Protein AF-A0A7V4P2S7-F1 (afdb_monomer_lite)

Radius of gyration: 30.11 Å; chains: 1; bounding box: 72×40×99 Å

Secondary structure (DSSP, 8-state):
--PPPP-----HHHHHHHHHHHHHHHHHHHHHHHHHHHHHHHHTTSTTTTT--HHHHHHHHHHHHHHHHHHTT---HHHHHHHHHHHHHHHHHHHHHHHHTSPPP---S--PPTTSPPPP-EEE-TTS-EEEHHHHHHHS-------SS--

Foldseek 3Di:
DDDDDDDPPPDPVVVVVVVVVLVVLLVVLQCLLVVQVVVVVVCCVPPVRVVDSVSNLVSLVVSLVSLVVSVVPDPDVVSVVSSVVSNVSSVVSVVVVVVVPDDPDPPDDDPDDPPDDDDWDWDQDPVRRTDIPVVVVPPDDDDDDDDDDDD

Sequence (151 aa):
MEAPSPNTSASPAAGQATARRGLRTAFVGLAIVLAGPLAYSFLLDIPAIHRTALPVWIASALGALVAMRSLGSQHRPAARVIAGMTLLAAVGVSGMFMVATRLPDVRGTARLETGEPAPEFTLPDQDETPVSLAELRKDQRVVLVFYRGHW

pLDDT: mean 76.95, std 11.92, range [45.09, 96.56]

Structure (mmCIF, N/CA/C/O backbone):
data_AF-A0A7V4P2S7-F1
#
_entry.id   AF-A0A7V4P2S7-F1
#
loop_
_atom_site.group_PDB
_atom_site.id
_atom_site.type_symbol
_atom_site.label_atom_id
_atom_site.label_alt_id
_atom_site.label_comp_id
_atom_site.label_asym_id
_atom_site.label_entity_id
_atom_site.label_seq_id
_atom_site.pdbx_PDB_ins_code
_atom_site.Cartn_x
_atom_site.Cartn_y
_atom_site.Cartn_z
_atom_site.occupancy
_atom_site.B_iso_or_equiv
_atom_site.auth_seq_id
_atom_site.auth_comp_id
_atom_site.auth_asym_id
_atom_site.auth_atom_id
_atom_site.pdbx_PDB_model_num
ATOM 1 N N . MET A 1 1 ? 46.040 20.098 -65.433 1.00 45.09 1 MET A N 1
ATOM 2 C CA . MET A 1 1 ? 46.723 19.645 -64.202 1.00 45.09 1 MET A CA 1
ATOM 3 C C . MET A 1 1 ? 45.683 19.761 -63.101 1.00 45.09 1 MET A C 1
ATOM 5 O O . MET A 1 1 ? 45.506 20.834 -62.549 1.00 45.09 1 MET A O 1
ATOM 9 N N . GLU A 1 2 ? 44.870 18.721 -62.936 1.00 47.12 2 GLU A N 1
ATOM 10 C CA . GLU A 1 2 ? 43.641 18.751 -62.133 1.00 47.12 2 GLU A CA 1
ATOM 11 C C . GLU A 1 2 ? 43.825 17.783 -60.963 1.00 47.12 2 GLU A C 1
ATOM 13 O O . GLU A 1 2 ? 44.119 16.606 -61.171 1.00 47.12 2 GLU A O 1
ATOM 18 N N . ALA A 1 3 ? 43.791 18.309 -59.739 1.00 61.06 3 ALA A N 1
ATOM 19 C CA . ALA A 1 3 ? 44.011 17.534 -58.524 1.00 61.06 3 ALA A CA 1
ATOM 20 C C . ALA A 1 3 ? 42.707 16.825 -58.106 1.00 61.06 3 ALA A C 1
ATOM 22 O O . ALA A 1 3 ? 41.654 17.464 -58.102 1.00 61.06 3 ALA A O 1
ATOM 23 N N . PRO A 1 4 ? 42.743 15.535 -57.724 1.00 58.62 4 PRO A N 1
ATOM 24 C CA . PRO A 1 4 ? 41.546 14.814 -57.315 1.00 58.62 4 PRO A CA 1
ATOM 25 C C . PRO A 1 4 ? 41.114 15.227 -55.899 1.00 58.62 4 PRO A C 1
ATOM 27 O O . PRO A 1 4 ? 41.925 15.293 -54.974 1.00 58.62 4 PRO A O 1
ATOM 30 N N . SER A 1 5 ? 39.820 15.500 -55.728 1.00 63.28 5 SER A N 1
ATOM 31 C CA . SER A 1 5 ? 39.203 15.808 -54.434 1.00 63.28 5 SER A CA 1
ATOM 32 C C . SER A 1 5 ? 39.182 14.581 -53.504 1.00 63.28 5 SER A C 1
ATOM 34 O O . SER A 1 5 ? 38.902 13.472 -53.966 1.00 63.28 5 SER A O 1
ATOM 36 N N . PRO A 1 6 ? 39.425 14.739 -52.189 1.00 59.47 6 PRO A N 1
ATOM 37 C CA . PRO A 1 6 ? 39.327 13.636 -51.244 1.00 59.47 6 PRO A CA 1
ATOM 38 C C . PRO A 1 6 ? 37.857 13.339 -50.925 1.00 59.47 6 PRO A C 1
ATOM 40 O O . PRO A 1 6 ? 37.141 14.154 -50.344 1.00 59.47 6 PRO A O 1
ATOM 43 N N . ASN A 1 7 ? 37.410 12.139 -51.293 1.00 55.72 7 ASN A N 1
ATOM 44 C CA . ASN A 1 7 ? 36.111 11.606 -50.905 1.00 55.72 7 ASN A CA 1
ATOM 45 C C . ASN A 1 7 ? 36.094 11.330 -49.395 1.00 55.72 7 ASN A C 1
ATOM 47 O O . ASN A 1 7 ? 36.664 10.348 -48.919 1.00 55.72 7 ASN A O 1
ATOM 51 N N . THR A 1 8 ? 35.407 12.180 -48.635 1.00 58.25 8 THR A N 1
ATOM 52 C CA . THR A 1 8 ? 35.109 11.967 -47.215 1.00 58.25 8 THR A CA 1
ATOM 53 C C . THR A 1 8 ? 34.036 10.885 -47.074 1.00 58.25 8 THR A C 1
ATOM 55 O O . THR A 1 8 ? 32.851 11.169 -46.908 1.00 58.25 8 THR A O 1
ATOM 58 N N . SER A 1 9 ? 34.432 9.615 -47.140 1.00 53.62 9 SER A N 1
ATOM 59 C CA . SER A 1 9 ? 33.577 8.505 -46.720 1.00 53.62 9 SER A CA 1
ATOM 60 C C . SER A 1 9 ? 33.432 8.549 -45.197 1.00 53.62 9 SER A C 1
ATOM 62 O O . SER A 1 9 ? 34.281 8.036 -44.464 1.00 53.62 9 SER A O 1
ATOM 64 N N . ALA A 1 10 ? 32.376 9.196 -44.701 1.00 57.19 10 ALA A N 1
ATOM 65 C CA . ALA A 1 10 ? 32.000 9.125 -43.294 1.00 57.19 10 ALA A CA 1
ATOM 66 C C . ALA A 1 10 ? 31.857 7.646 -42.888 1.00 57.19 10 ALA A C 1
ATOM 68 O O . ALA A 1 10 ? 31.043 6.909 -43.442 1.00 57.19 10 ALA A O 1
ATOM 69 N N . SER A 1 11 ? 32.700 7.202 -41.953 1.00 55.19 11 SER A N 1
ATOM 70 C CA . SER A 1 11 ? 32.836 5.789 -41.602 1.00 55.19 11 SER A CA 1
ATOM 71 C C . SER A 1 11 ? 31.515 5.213 -41.054 1.00 55.19 11 SER A C 1
ATOM 73 O O . SER A 1 11 ? 31.007 5.703 -40.035 1.00 55.19 11 SER A O 1
ATOM 75 N N . PRO A 1 12 ? 30.957 4.144 -41.658 1.00 57.19 12 PRO A N 1
ATOM 76 C CA . PRO A 1 12 ? 29.688 3.538 -41.238 1.00 57.19 12 PRO A CA 1
ATOM 77 C C . PRO A 1 12 ? 29.726 2.970 -39.808 1.00 57.19 12 PRO A C 1
ATOM 79 O O . PRO A 1 12 ? 28.675 2.726 -39.211 1.00 57.19 12 PRO A O 1
ATOM 82 N N . ALA A 1 13 ? 30.915 2.803 -39.223 1.00 57.62 13 ALA A N 1
ATOM 83 C CA . ALA A 1 13 ? 31.102 2.326 -37.856 1.00 57.62 13 ALA A CA 1
ATOM 84 C C . ALA A 1 13 ? 30.592 3.318 -36.789 1.00 57.62 13 ALA A C 1
ATOM 86 O O . ALA A 1 13 ? 30.004 2.900 -35.788 1.00 57.62 13 ALA A O 1
ATOM 87 N N . ALA A 1 14 ? 30.739 4.632 -37.009 1.00 55.84 14 ALA A N 1
ATOM 88 C CA . ALA A 1 14 ? 30.336 5.652 -36.033 1.00 55.84 14 ALA A CA 1
ATOM 89 C C . ALA A 1 14 ? 28.804 5.765 -35.901 1.00 55.84 14 ALA A C 1
ATOM 91 O O . ALA A 1 14 ? 28.267 5.874 -34.795 1.00 55.84 14 ALA A O 1
ATOM 92 N N . GLY A 1 15 ? 28.076 5.656 -37.019 1.00 59.50 15 GLY A N 1
ATOM 93 C CA . GLY A 1 15 ? 26.608 5.653 -37.024 1.00 59.50 15 GLY A CA 1
ATOM 94 C C . GLY A 1 15 ? 26.006 4.401 -36.372 1.00 59.50 15 GLY A C 1
ATOM 95 O O . GLY A 1 15 ? 24.987 4.482 -35.681 1.00 59.50 15 GLY A O 1
ATOM 96 N N . GLN A 1 16 ? 26.659 3.245 -36.528 1.00 60.50 16 GLN A N 1
ATOM 97 C CA . GLN A 1 16 ? 26.219 1.977 -35.936 1.00 60.50 16 GLN A CA 1
ATOM 98 C C . GLN A 1 16 ? 26.467 1.906 -34.421 1.00 60.50 16 GLN A C 1
ATOM 100 O O . GLN A 1 16 ? 25.618 1.400 -33.680 1.00 60.50 16 GLN A O 1
ATOM 105 N N . ALA A 1 17 ? 27.584 2.460 -33.936 1.00 60.62 17 ALA A N 1
ATOM 106 C CA . ALA A 1 17 ? 27.900 2.514 -32.507 1.00 60.62 17 ALA A CA 1
ATOM 107 C C . ALA A 1 17 ? 26.892 3.373 -31.719 1.00 60.62 17 ALA A C 1
ATOM 109 O O . ALA A 1 17 ? 26.412 2.966 -30.657 1.00 60.62 17 ALA A O 1
ATOM 110 N N . THR A 1 18 ? 26.504 4.526 -32.268 1.00 61.22 18 THR A N 1
ATOM 111 C CA . THR A 1 18 ? 25.502 5.422 -31.665 1.00 61.22 18 THR A CA 1
ATOM 112 C C . THR A 1 18 ? 24.106 4.792 -31.665 1.00 61.22 18 THR A C 1
ATOM 114 O O . THR A 1 18 ? 23.380 4.887 -30.675 1.00 61.22 18 THR A O 1
ATOM 117 N N . ALA A 1 19 ? 23.752 4.059 -32.727 1.00 59.62 19 ALA A N 1
ATOM 118 C CA . ALA A 1 19 ? 22.482 3.339 -32.820 1.00 59.62 19 ALA A CA 1
ATOM 119 C C . ALA A 1 19 ? 22.354 2.207 -31.783 1.00 59.62 19 ALA A C 1
ATOM 121 O O . ALA A 1 19 ? 21.306 2.064 -31.151 1.00 59.62 19 ALA A O 1
ATOM 122 N N . ARG A 1 20 ? 23.426 1.434 -31.553 1.00 64.88 20 ARG A N 1
ATOM 123 C CA . ARG A 1 20 ? 23.451 0.389 -30.511 1.00 64.88 20 ARG A CA 1
ATOM 124 C C . ARG A 1 20 ? 23.321 0.966 -29.101 1.00 64.88 20 ARG A C 1
ATOM 126 O O . ARG A 1 20 ? 22.721 0.326 -28.243 1.00 64.88 20 ARG A O 1
ATOM 133 N N . ARG A 1 21 ? 23.854 2.167 -28.850 1.00 65.69 21 ARG A N 1
ATOM 134 C CA . ARG A 1 21 ? 23.750 2.829 -27.537 1.00 65.69 21 ARG A CA 1
ATOM 135 C C . ARG A 1 21 ? 22.311 3.212 -27.188 1.00 65.69 21 ARG A C 1
ATOM 137 O O . ARG A 1 21 ? 21.893 2.937 -26.072 1.00 65.69 21 ARG A O 1
ATOM 144 N N . GLY A 1 22 ? 21.550 3.747 -28.141 1.00 63.28 22 GLY A N 1
ATOM 145 C CA . GLY A 1 22 ? 20.145 4.124 -27.935 1.00 63.28 22 GLY A CA 1
ATOM 146 C C . GLY A 1 22 ? 19.205 2.977 -27.608 1.00 63.28 22 GLY A C 1
ATOM 147 O O . GLY A 1 22 ? 18.375 3.064 -26.707 1.00 63.28 22 GLY A O 1
ATOM 148 N N . LEU A 1 23 ? 19.371 1.866 -28.323 1.00 72.19 23 LEU A N 1
ATOM 149 C CA . LEU A 1 23 ? 18.567 0.678 -28.072 1.00 72.19 23 LEU A CA 1
ATOM 150 C C . LEU A 1 23 ? 18.833 0.133 -26.661 1.00 72.19 23 LEU A C 1
ATOM 152 O O . LEU A 1 23 ? 17.897 -0.159 -25.923 1.00 72.19 23 LEU A O 1
ATOM 156 N N . ARG A 1 24 ? 20.105 0.080 -26.245 1.00 76.44 24 ARG A N 1
ATOM 157 C CA . ARG A 1 24 ? 20.492 -0.367 -24.898 1.00 76.44 24 ARG A CA 1
ATOM 158 C C . ARG A 1 24 ? 19.923 0.535 -23.803 1.00 76.44 24 ARG A C 1
ATOM 160 O O . ARG A 1 24 ? 19.409 0.007 -22.825 1.00 76.44 24 ARG A O 1
ATOM 167 N N . THR A 1 25 ? 19.959 1.860 -23.959 1.00 75.62 25 THR A N 1
ATOM 168 C CA . THR A 1 25 ? 19.392 2.780 -22.954 1.00 75.62 25 THR A CA 1
ATOM 169 C C . THR A 1 25 ? 17.882 2.617 -22.808 1.00 75.62 25 THR A C 1
ATOM 171 O O . THR A 1 25 ? 17.375 2.635 -21.689 1.00 75.62 25 THR A O 1
ATOM 174 N N . ALA A 1 26 ? 17.169 2.392 -23.914 1.00 70.50 26 ALA A N 1
ATOM 175 C CA . ALA A 1 26 ? 15.726 2.181 -23.891 1.00 70.50 26 ALA A CA 1
ATOM 176 C C . ALA A 1 26 ? 15.344 0.851 -23.206 1.00 70.50 26 ALA A C 1
ATOM 178 O O . ALA A 1 26 ? 14.431 0.826 -22.381 1.00 70.50 26 ALA A O 1
ATOM 179 N N . PHE A 1 27 ? 16.097 -0.226 -23.464 1.00 77.94 27 PHE A N 1
ATOM 180 C CA . PHE A 1 27 ? 15.923 -1.509 -22.769 1.00 77.94 27 PHE A CA 1
ATOM 181 C C . PHE A 1 27 ? 16.248 -1.433 -21.276 1.00 77.94 27 PHE A C 1
ATOM 183 O O . PHE A 1 27 ? 15.535 -2.027 -20.473 1.00 77.94 27 PHE A O 1
ATOM 190 N N . VAL A 1 28 ? 17.285 -0.683 -20.889 1.00 82.44 28 VAL A N 1
ATOM 191 C CA . VAL A 1 28 ? 17.614 -0.460 -19.472 1.00 82.44 28 VAL A CA 1
ATOM 192 C C . VAL A 1 28 ? 16.469 0.263 -18.760 1.00 82.44 28 VAL A C 1
ATOM 194 O O . VAL A 1 28 ? 16.077 -0.156 -17.676 1.00 82.44 28 VAL A O 1
ATOM 197 N N . GLY A 1 29 ? 15.879 1.291 -19.381 1.00 73.88 29 GLY A N 1
ATOM 198 C CA . GLY A 1 29 ? 14.712 1.982 -18.823 1.00 73.88 29 GLY A CA 1
ATOM 199 C C . GLY A 1 29 ? 13.523 1.043 -18.600 1.00 73.88 29 GLY A C 1
ATOM 200 O O . GLY A 1 29 ? 12.940 1.044 -17.519 1.00 73.88 29 GLY A O 1
ATOM 201 N N . LEU A 1 30 ? 13.206 0.196 -19.585 1.00 75.81 30 LEU A N 1
ATOM 202 C CA . LEU A 1 30 ? 12.133 -0.796 -19.466 1.00 75.81 30 LEU A CA 1
ATOM 203 C C . LEU A 1 30 ? 12.412 -1.819 -18.355 1.00 75.81 30 LEU A C 1
ATOM 205 O O . LEU A 1 30 ? 11.530 -2.108 -17.549 1.00 75.81 30 LEU A O 1
ATOM 209 N N . ALA A 1 31 ? 13.641 -2.335 -18.283 1.00 83.38 31 ALA A N 1
ATOM 210 C CA . ALA A 1 31 ? 14.040 -3.286 -17.251 1.00 83.38 31 ALA A CA 1
ATOM 211 C C . ALA A 1 31 ? 13.898 -2.692 -15.841 1.00 83.38 31 ALA A C 1
ATOM 213 O O . ALA A 1 31 ? 13.417 -3.378 -14.947 1.00 83.38 31 ALA A O 1
ATOM 214 N N . ILE A 1 32 ? 14.245 -1.414 -15.646 1.00 81.88 32 ILE A N 1
ATOM 215 C CA . ILE A 1 32 ? 14.099 -0.721 -14.355 1.00 81.88 32 ILE A CA 1
ATOM 216 C C . ILE A 1 32 ? 12.622 -0.600 -13.949 1.00 81.88 32 ILE A C 1
ATOM 218 O O . ILE A 1 32 ? 12.289 -0.875 -12.796 1.00 81.88 32 ILE A O 1
ATOM 222 N N . VAL A 1 33 ? 11.732 -0.240 -14.884 1.00 77.69 33 VAL A N 1
ATOM 223 C CA . VAL A 1 33 ? 10.285 -0.135 -14.605 1.00 77.69 33 VAL A CA 1
ATOM 224 C C . VAL A 1 33 ? 9.710 -1.480 -14.159 1.00 77.69 33 VAL A C 1
ATOM 226 O O . VAL A 1 33 ? 8.944 -1.527 -13.201 1.00 77.69 33 VAL A O 1
ATOM 229 N N . LEU A 1 34 ? 10.096 -2.578 -14.816 1.00 80.81 34 LEU A N 1
ATOM 230 C CA . LEU A 1 34 ? 9.592 -3.917 -14.488 1.00 80.81 34 LEU A CA 1
ATOM 231 C C . LEU A 1 34 ? 10.254 -4.522 -13.243 1.00 80.81 34 LEU A C 1
ATOM 233 O O . LEU A 1 34 ? 9.610 -5.263 -12.502 1.00 80.81 34 LEU A O 1
ATOM 237 N N . ALA A 1 35 ? 11.519 -4.191 -12.985 1.00 83.31 35 ALA A N 1
ATOM 238 C CA . ALA A 1 35 ? 12.228 -4.642 -11.794 1.00 83.31 35 ALA A CA 1
ATOM 239 C C . ALA A 1 35 ? 11.658 -4.025 -10.510 1.00 83.31 35 ALA A C 1
ATOM 241 O O . ALA A 1 35 ? 11.751 -4.652 -9.463 1.00 83.31 35 ALA A O 1
ATOM 242 N N . GLY A 1 36 ? 11.045 -2.837 -10.572 1.00 78.31 36 GLY A N 1
ATOM 243 C CA . GLY A 1 36 ? 10.447 -2.167 -9.411 1.00 78.31 36 GLY A CA 1
ATOM 244 C C . GLY A 1 36 ? 9.397 -3.015 -8.679 1.00 78.31 36 GLY A C 1
ATOM 245 O O . GLY A 1 36 ? 9.593 -3.318 -7.502 1.00 78.31 36 GLY A O 1
ATOM 246 N N . PRO A 1 37 ? 8.307 -3.441 -9.346 1.00 77.31 37 PRO A N 1
ATOM 247 C CA . PRO A 1 37 ? 7.301 -4.325 -8.753 1.00 77.31 37 PRO A CA 1
ATOM 248 C C . PRO A 1 37 ? 7.868 -5.664 -8.272 1.00 77.31 37 PRO A C 1
ATOM 250 O O . PRO A 1 37 ? 7.502 -6.132 -7.197 1.00 77.31 37 PRO A O 1
ATOM 253 N N . LEU A 1 38 ? 8.788 -6.259 -9.038 1.00 82.62 38 LEU A N 1
ATOM 254 C CA . LEU A 1 38 ? 9.403 -7.540 -8.690 1.00 82.62 38 LEU A CA 1
ATOM 255 C C . LEU A 1 38 ? 10.328 -7.427 -7.471 1.00 82.62 38 LEU A C 1
ATOM 257 O O . LEU A 1 38 ? 10.342 -8.304 -6.621 1.00 82.62 38 LEU A O 1
ATOM 261 N N . ALA A 1 39 ? 11.097 -6.347 -7.353 1.00 81.38 39 ALA A N 1
ATOM 262 C CA . ALA A 1 39 ? 11.897 -6.083 -6.163 1.00 81.38 39 ALA A CA 1
ATOM 263 C C . ALA A 1 39 ? 10.992 -5.789 -4.960 1.00 81.38 39 ALA A C 1
ATOM 265 O O . ALA A 1 39 ? 11.269 -6.240 -3.852 1.00 81.38 39 ALA A O 1
ATOM 266 N N . TYR A 1 40 ? 9.883 -5.076 -5.179 1.00 77.06 40 TYR A N 1
ATOM 267 C CA . TYR A 1 40 ? 8.943 -4.727 -4.120 1.00 77.06 40 TYR A CA 1
ATOM 268 C C . TYR A 1 40 ? 8.339 -5.955 -3.432 1.00 77.06 40 TYR A C 1
ATOM 270 O O . TYR A 1 40 ? 8.193 -5.922 -2.214 1.00 77.06 40 TYR A O 1
ATOM 278 N N . SER A 1 41 ? 8.072 -7.056 -4.149 1.00 78.06 41 SER A N 1
ATOM 279 C CA . SER A 1 41 ? 7.538 -8.277 -3.524 1.00 78.06 41 SER A CA 1
ATOM 280 C C . SER A 1 41 ? 8.471 -8.882 -2.474 1.00 78.06 41 SER A C 1
ATOM 282 O O . SER A 1 41 ? 7.983 -9.411 -1.486 1.00 78.06 41 SER A O 1
ATOM 284 N N . PHE A 1 42 ? 9.792 -8.746 -2.630 1.00 80.50 42 PHE A N 1
ATOM 285 C CA . PHE A 1 42 ? 10.761 -9.187 -1.616 1.00 80.50 42 PHE A CA 1
ATOM 286 C C . PHE A 1 42 ? 10.912 -8.188 -0.458 1.00 80.50 42 PHE A C 1
ATOM 288 O O . PHE A 1 42 ? 11.378 -8.543 0.618 1.00 80.50 42 PHE A O 1
ATOM 295 N N . LEU A 1 43 ? 10.534 -6.922 -0.664 1.00 80.12 43 LEU A N 1
ATOM 296 C CA . LEU A 1 43 ? 10.589 -5.875 0.362 1.00 80.12 43 LEU A CA 1
ATOM 297 C C . LEU A 1 43 ? 9.321 -5.838 1.233 1.00 80.12 43 LEU A C 1
ATOM 299 O O . LEU A 1 43 ? 9.327 -5.170 2.269 1.00 80.12 43 LEU A O 1
ATOM 303 N N . LEU A 1 44 ? 8.253 -6.548 0.847 1.00 75.44 44 LEU A N 1
ATOM 304 C CA . LEU A 1 44 ? 7.018 -6.656 1.634 1.00 75.44 44 LEU A CA 1
ATOM 305 C C . LEU A 1 44 ? 7.240 -7.324 2.998 1.00 75.44 44 LEU A C 1
ATOM 307 O O . LEU A 1 44 ? 6.547 -6.980 3.953 1.00 75.44 44 LEU A O 1
ATOM 311 N N . ASP A 1 45 ? 8.248 -8.186 3.118 1.00 78.19 45 ASP A N 1
ATOM 312 C CA . ASP A 1 45 ? 8.599 -8.831 4.388 1.00 78.19 45 ASP A CA 1
ATOM 313 C C . ASP A 1 45 ? 9.278 -7.866 5.373 1.00 78.19 45 ASP A C 1
ATOM 315 O O . ASP A 1 45 ? 9.383 -8.151 6.565 1.00 78.19 45 ASP A O 1
ATOM 319 N N . ILE A 1 46 ? 9.726 -6.693 4.909 1.00 78.69 46 ILE A N 1
ATOM 320 C CA . ILE A 1 46 ? 10.418 -5.712 5.744 1.00 78.69 46 ILE A CA 1
ATOM 321 C C . ILE A 1 46 ? 9.383 -4.775 6.400 1.00 78.69 46 ILE A C 1
ATOM 323 O O . ILE A 1 46 ? 8.722 -3.988 5.706 1.00 78.69 46 ILE A O 1
ATOM 327 N N . PRO A 1 47 ? 9.262 -4.757 7.748 1.00 73.19 47 PRO A N 1
ATOM 328 C CA . PRO A 1 47 ? 8.233 -3.993 8.462 1.00 73.19 47 PRO A CA 1
ATOM 329 C C . PRO A 1 47 ? 8.236 -2.482 8.188 1.00 73.19 47 PRO A C 1
ATOM 331 O O . PRO A 1 47 ? 7.193 -1.828 8.234 1.00 73.19 47 PRO A O 1
ATOM 334 N N . ALA A 1 48 ? 9.412 -1.923 7.900 1.00 74.25 48 ALA A N 1
ATOM 335 C CA . ALA A 1 48 ? 9.584 -0.505 7.604 1.00 74.25 48 ALA A CA 1
ATOM 336 C C . ALA A 1 48 ? 9.158 -0.129 6.173 1.00 74.25 48 ALA A C 1
ATOM 338 O O . ALA A 1 48 ? 8.788 1.017 5.929 1.00 74.25 48 ALA A O 1
ATOM 339 N N . ILE A 1 49 ? 9.198 -1.076 5.229 1.00 72.25 49 ILE A N 1
ATOM 340 C CA . ILE A 1 49 ? 9.075 -0.782 3.796 1.00 72.25 49 ILE A CA 1
ATOM 341 C C . ILE A 1 49 ? 7.678 -1.100 3.268 1.00 72.25 49 ILE A C 1
ATOM 343 O O . ILE A 1 49 ? 7.138 -0.299 2.507 1.00 72.25 49 ILE A O 1
ATOM 347 N N . HIS A 1 50 ? 7.036 -2.179 3.731 1.00 70.00 50 HIS A N 1
ATOM 348 C CA . HIS A 1 50 ? 5.688 -2.566 3.276 1.00 70.00 50 HIS A CA 1
ATOM 349 C C . HIS A 1 50 ? 4.607 -1.511 3.560 1.00 70.00 50 HIS A C 1
ATOM 351 O O . HIS A 1 50 ? 3.521 -1.549 2.988 1.00 70.00 50 HIS A O 1
ATOM 357 N N . ARG A 1 51 ? 4.885 -0.555 4.456 1.00 67.88 51 ARG A N 1
ATOM 358 C CA . ARG A 1 51 ? 3.979 0.560 4.767 1.00 67.88 51 ARG A CA 1
ATOM 359 C C . ARG A 1 51 ? 3.925 1.605 3.657 1.00 67.88 51 ARG A C 1
ATOM 361 O O . ARG A 1 51 ? 3.017 2.430 3.652 1.00 67.88 51 ARG A O 1
ATOM 368 N N . THR A 1 52 ? 4.894 1.602 2.743 1.00 72.75 52 THR A N 1
ATOM 369 C CA . THR A 1 52 ? 5.036 2.644 1.728 1.00 72.75 52 THR A CA 1
ATOM 370 C C . THR A 1 52 ? 5.245 2.043 0.344 1.00 72.75 52 THR A C 1
ATOM 372 O O . THR A 1 52 ? 5.929 1.041 0.159 1.00 72.75 52 THR A O 1
ATOM 375 N N . ALA A 1 53 ? 4.677 2.694 -0.663 1.00 77.19 53 ALA A N 1
ATOM 376 C CA . ALA A 1 53 ? 4.858 2.328 -2.065 1.00 77.19 53 ALA A CA 1
ATOM 377 C C . ALA A 1 53 ? 6.140 2.930 -2.682 1.00 77.19 53 ALA A C 1
ATOM 379 O O . ALA A 1 53 ? 6.342 2.869 -3.895 1.00 77.19 53 ALA A O 1
ATOM 380 N N . LEU A 1 54 ? 6.997 3.557 -1.863 1.00 82.19 54 LEU A N 1
ATOM 381 C CA . LEU A 1 54 ? 8.141 4.361 -2.307 1.00 82.19 54 LEU A CA 1
ATOM 382 C C . LEU A 1 54 ? 9.083 3.633 -3.281 1.00 82.19 54 LEU A C 1
ATOM 384 O O . LEU A 1 54 ? 9.447 4.252 -4.282 1.00 82.19 54 LEU A O 1
ATOM 388 N N . PRO A 1 55 ? 9.448 2.349 -3.084 1.00 79.94 55 PRO A N 1
ATOM 389 C CA . PRO A 1 55 ? 10.348 1.663 -4.013 1.00 79.94 55 PRO A CA 1
ATOM 390 C C . PRO A 1 55 ? 9.780 1.556 -5.437 1.00 79.94 55 PRO A C 1
ATOM 392 O O . PRO A 1 55 ? 10.507 1.761 -6.409 1.00 79.94 55 PRO A O 1
ATOM 395 N N . VAL A 1 56 ? 8.470 1.304 -5.566 1.00 79.31 56 VAL A N 1
ATOM 396 C CA . VAL A 1 56 ? 7.779 1.204 -6.864 1.00 79.31 56 VAL A CA 1
ATOM 397 C C . VAL A 1 56 ? 7.740 2.565 -7.561 1.00 79.31 56 VAL A C 1
ATOM 399 O O . VAL A 1 56 ? 8.009 2.650 -8.763 1.00 79.31 56 VAL A O 1
ATOM 402 N N . TRP A 1 57 ? 7.477 3.641 -6.811 1.00 82.12 57 TRP A N 1
ATOM 403 C CA . TRP A 1 57 ? 7.485 5.008 -7.344 1.00 82.12 57 TRP A CA 1
ATOM 404 C C . TRP A 1 57 ? 8.877 5.442 -7.806 1.00 82.12 57 TRP A C 1
ATOM 406 O O . TRP A 1 57 ? 9.014 5.983 -8.902 1.00 82.12 57 TRP A O 1
ATOM 416 N N . ILE A 1 58 ? 9.914 5.159 -7.013 1.00 86.25 58 ILE A N 1
ATOM 417 C CA . ILE A 1 58 ? 11.304 5.504 -7.339 1.00 86.25 58 ILE A CA 1
ATOM 418 C C . ILE A 1 58 ? 11.762 4.760 -8.598 1.00 86.25 58 ILE A C 1
ATOM 420 O O . ILE A 1 58 ? 12.301 5.385 -9.511 1.00 86.25 58 ILE A O 1
ATOM 424 N N . ALA A 1 59 ? 11.509 3.452 -8.690 1.00 80.12 59 ALA A N 1
ATOM 425 C CA . ALA A 1 59 ? 11.864 2.662 -9.868 1.00 80.12 59 ALA A CA 1
ATOM 426 C C . ALA A 1 59 ? 11.135 3.155 -11.132 1.00 80.12 59 ALA A C 1
ATOM 428 O O . ALA A 1 59 ? 11.763 3.354 -12.174 1.00 80.12 59 ALA A O 1
ATOM 429 N N . SER A 1 60 ? 9.832 3.435 -11.028 1.00 76.06 60 SER A N 1
ATOM 430 C CA . SER A 1 60 ? 9.029 3.948 -12.148 1.00 76.06 60 SER A CA 1
ATOM 431 C C . SER A 1 60 ? 9.507 5.328 -12.612 1.00 76.06 60 SER A C 1
ATOM 433 O O . SER A 1 60 ? 9.656 5.557 -13.814 1.00 76.06 60 SER A O 1
ATOM 435 N N . ALA A 1 61 ? 9.820 6.230 -11.676 1.00 82.94 61 ALA A N 1
ATOM 436 C CA . ALA A 1 61 ? 10.344 7.560 -11.979 1.00 82.94 61 ALA A CA 1
ATOM 437 C C . ALA A 1 61 ? 11.733 7.499 -12.634 1.00 82.94 61 ALA A C 1
ATOM 439 O O . ALA A 1 61 ? 11.970 8.170 -13.639 1.00 82.94 61 ALA A O 1
ATOM 440 N N . LEU A 1 62 ? 12.640 6.661 -12.119 1.00 86.06 62 LEU A N 1
ATOM 441 C CA . LEU A 1 62 ? 13.976 6.467 -12.694 1.00 86.06 62 LEU A CA 1
ATOM 442 C C . LEU A 1 62 ? 13.903 5.892 -14.113 1.00 86.06 62 LEU A C 1
ATOM 444 O O . LEU A 1 62 ? 14.551 6.414 -15.022 1.00 86.06 62 LEU A O 1
ATOM 448 N N . GLY A 1 63 ? 13.081 4.862 -14.329 1.00 76.69 63 GLY A N 1
ATOM 449 C CA . GLY A 1 63 ? 12.869 4.276 -15.653 1.00 76.69 63 GLY A CA 1
ATOM 450 C C . GLY A 1 63 ? 12.283 5.277 -16.655 1.00 76.69 63 GLY A C 1
ATOM 451 O O . GLY A 1 63 ? 12.755 5.366 -17.793 1.00 76.69 63 GLY A O 1
ATOM 452 N N . ALA A 1 64 ? 11.324 6.100 -16.217 1.00 78.06 64 ALA A N 1
ATOM 453 C CA . ALA A 1 64 ? 10.748 7.171 -17.028 1.00 78.06 64 ALA A CA 1
ATOM 454 C C . ALA A 1 64 ? 11.773 8.265 -17.371 1.00 78.06 64 ALA A C 1
ATOM 456 O O . ALA A 1 64 ? 11.852 8.684 -18.525 1.00 78.06 64 ALA A O 1
ATOM 457 N N . LEU A 1 65 ? 12.606 8.697 -16.416 1.00 83.81 65 LEU A N 1
ATOM 458 C CA . LEU A 1 65 ? 13.671 9.684 -16.649 1.00 83.81 65 LEU A CA 1
ATOM 459 C C . LEU A 1 65 ? 14.692 9.192 -17.684 1.00 83.81 65 LEU A C 1
ATOM 461 O O . LEU A 1 65 ? 15.076 9.945 -18.584 1.00 83.81 65 LEU A O 1
ATOM 465 N N . VAL A 1 66 ? 15.090 7.917 -17.609 1.00 80.62 66 VAL A N 1
ATOM 466 C CA . VAL A 1 66 ? 15.986 7.287 -18.596 1.00 80.62 66 VAL A CA 1
ATOM 467 C C . VAL A 1 66 ? 15.338 7.255 -19.986 1.00 80.62 66 VAL A C 1
ATOM 469 O O . VAL A 1 66 ? 15.993 7.593 -20.977 1.00 80.62 66 VAL A O 1
ATOM 472 N N . ALA A 1 67 ? 14.048 6.921 -20.077 1.00 74.12 67 ALA A N 1
ATOM 473 C CA . ALA A 1 67 ? 13.307 6.911 -21.341 1.00 74.12 67 ALA A CA 1
ATOM 474 C C . ALA A 1 67 ? 13.130 8.319 -21.941 1.00 74.12 67 ALA A C 1
ATOM 476 O O . ALA A 1 67 ? 13.359 8.511 -23.137 1.00 74.12 67 ALA A O 1
ATOM 477 N N . MET A 1 68 ? 12.804 9.325 -21.121 1.00 76.19 68 MET A N 1
ATOM 478 C CA . MET A 1 68 ? 12.673 10.726 -21.550 1.00 76.19 68 MET A CA 1
ATOM 479 C C . MET A 1 68 ? 13.986 11.281 -22.097 1.00 76.19 68 MET A C 1
ATOM 481 O O . MET A 1 68 ? 14.003 11.925 -23.147 1.00 76.19 68 MET A O 1
ATOM 485 N N . ARG A 1 69 ? 15.115 10.967 -21.452 1.00 78.06 69 ARG A N 1
ATOM 486 C CA . ARG A 1 69 ? 16.434 11.365 -21.960 1.00 78.06 69 ARG A CA 1
ATOM 487 C C . ARG A 1 69 ? 16.743 10.725 -23.320 1.00 78.06 69 ARG A C 1
ATOM 489 O O . ARG A 1 69 ? 17.389 11.351 -24.156 1.00 78.06 69 ARG A O 1
ATOM 496 N N . SER A 1 70 ? 16.237 9.516 -23.577 1.00 66.31 70 SER A N 1
ATOM 497 C CA . SER A 1 70 ? 16.394 8.829 -24.866 1.00 66.31 70 SER A CA 1
ATOM 498 C C . SER A 1 70 ? 15.582 9.470 -26.002 1.00 66.31 70 SER A C 1
ATOM 500 O O . SER A 1 70 ? 16.008 9.407 -27.156 1.00 66.31 70 SER A O 1
ATOM 502 N N . LEU A 1 71 ? 14.443 10.107 -25.700 1.00 67.19 71 LEU A N 1
ATOM 503 C CA . LEU A 1 71 ? 13.601 10.801 -26.687 1.00 67.19 71 LEU A CA 1
ATOM 504 C C . LEU A 1 71 ? 14.278 12.062 -27.252 1.00 67.19 71 LEU A C 1
ATOM 506 O O . LEU A 1 71 ? 14.136 12.345 -28.441 1.00 67.19 71 LEU A O 1
ATOM 510 N N . GLY A 1 72 ? 15.057 12.775 -26.432 1.00 63.91 72 GLY A N 1
ATOM 511 C CA . GLY A 1 72 ? 15.757 14.003 -26.831 1.00 63.91 72 GLY A CA 1
ATOM 512 C C . GLY A 1 72 ? 17.046 13.793 -27.637 1.00 63.91 72 GLY A C 1
ATOM 513 O O . GLY A 1 72 ? 17.559 14.744 -28.216 1.00 63.91 72 GLY A O 1
ATOM 514 N N . SER A 1 73 ? 17.589 12.571 -27.694 1.00 58.06 73 SER A N 1
ATOM 515 C CA . SER A 1 73 ? 18.915 12.304 -28.285 1.00 58.06 73 SER A CA 1
ATOM 516 C C . SER A 1 73 ? 18.905 11.453 -29.564 1.00 58.06 73 SER A C 1
ATOM 518 O O . SER A 1 73 ? 19.980 11.116 -30.060 1.00 58.06 73 SER A O 1
ATOM 520 N N . GLN A 1 74 ? 17.743 11.078 -30.127 1.00 56.84 74 GLN A N 1
ATOM 521 C CA . GLN A 1 74 ? 17.684 10.154 -31.275 1.00 56.84 74 GLN A CA 1
ATOM 522 C C . GLN A 1 74 ? 16.619 10.468 -32.344 1.00 56.84 74 GLN A C 1
ATOM 524 O O . GLN A 1 74 ? 15.430 10.632 -32.068 1.00 56.84 74 GLN A O 1
ATOM 529 N N . HIS A 1 75 ? 17.054 10.439 -33.612 1.00 58.94 75 HIS A N 1
ATOM 530 C CA . HIS A 1 75 ? 16.213 10.564 -34.816 1.00 58.94 75 HIS A CA 1
ATOM 531 C C . HIS A 1 75 ? 15.586 9.236 -35.286 1.00 58.94 75 HIS A C 1
ATOM 533 O O . HIS A 1 75 ? 14.898 9.213 -36.303 1.00 58.94 75 HIS A O 1
ATOM 539 N N . ARG A 1 76 ? 15.820 8.110 -34.593 1.00 68.25 76 ARG A N 1
ATOM 540 C CA . ARG A 1 76 ? 15.308 6.800 -35.030 1.00 68.25 76 ARG A CA 1
ATOM 541 C C . ARG A 1 76 ? 13.920 6.504 -34.453 1.00 68.25 76 ARG A C 1
ATOM 543 O O . ARG A 1 76 ? 13.772 6.540 -33.230 1.00 68.25 76 ARG A O 1
ATOM 550 N N . PRO A 1 77 ? 12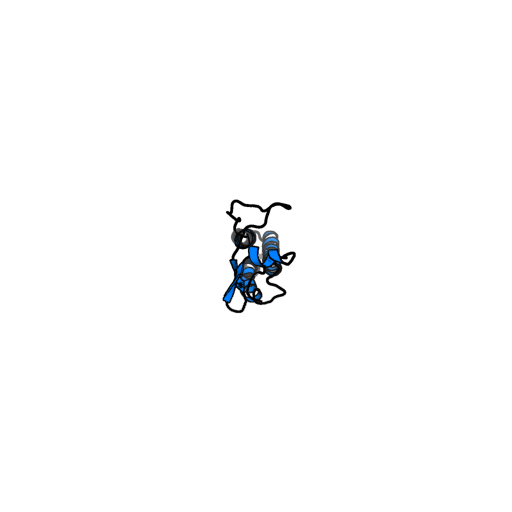.935 6.116 -35.288 1.00 71.50 77 PRO A N 1
ATOM 551 C CA . PRO A 1 77 ? 11.572 5.851 -34.830 1.00 71.50 77 PRO A CA 1
ATOM 552 C C . PRO A 1 77 ? 11.513 4.684 -33.835 1.00 71.50 77 PRO A C 1
ATOM 554 O O . PRO A 1 77 ? 10.819 4.786 -32.833 1.00 71.50 77 PRO A O 1
ATOM 557 N N . ALA A 1 78 ? 12.318 3.631 -34.025 1.00 71.44 78 ALA A N 1
ATOM 558 C CA . ALA A 1 78 ? 12.342 2.470 -33.128 1.00 71.44 78 ALA A CA 1
ATOM 559 C C . ALA A 1 78 ? 12.721 2.818 -31.672 1.00 71.44 78 ALA A C 1
ATOM 561 O O . ALA A 1 78 ? 12.113 2.305 -30.739 1.00 71.44 78 ALA A O 1
ATOM 562 N N . ALA A 1 79 ? 13.680 3.727 -31.459 1.00 69.06 79 ALA A N 1
ATOM 563 C CA . ALA A 1 79 ? 14.059 4.159 -30.110 1.00 69.06 79 ALA A CA 1
ATOM 564 C C . ALA A 1 79 ? 12.950 4.989 -29.441 1.00 69.06 79 ALA A C 1
ATOM 566 O O . ALA A 1 79 ? 12.725 4.867 -28.239 1.00 69.06 79 ALA A O 1
ATOM 567 N N . ARG A 1 80 ? 12.214 5.788 -30.228 1.00 75.12 80 ARG A N 1
ATOM 568 C CA . ARG A 1 80 ? 11.051 6.549 -29.747 1.00 75.12 80 ARG A CA 1
ATOM 569 C C . ARG A 1 80 ? 9.886 5.636 -29.378 1.00 75.12 80 ARG A C 1
ATOM 571 O O . ARG A 1 80 ? 9.252 5.878 -28.360 1.00 75.12 80 ARG A O 1
ATOM 578 N N . VAL A 1 81 ? 9.645 4.579 -30.159 1.00 79.88 81 VAL A N 1
ATOM 579 C CA . VAL A 1 81 ? 8.623 3.564 -29.852 1.00 79.88 81 VAL A CA 1
ATOM 580 C C . VAL A 1 81 ? 8.926 2.899 -28.513 1.00 79.88 81 VAL A C 1
ATOM 582 O O . VAL A 1 81 ? 8.062 2.881 -27.645 1.00 79.88 81 VAL A O 1
ATOM 585 N N . ILE A 1 82 ? 10.161 2.436 -28.296 1.00 75.94 82 ILE A N 1
ATOM 586 C CA . ILE A 1 82 ? 10.533 1.773 -27.035 1.00 75.94 82 ILE A CA 1
ATOM 587 C C . ILE A 1 82 ? 10.469 2.754 -25.859 1.00 75.94 82 ILE A C 1
ATOM 589 O O . ILE A 1 82 ? 9.931 2.409 -24.814 1.00 75.94 82 ILE A O 1
ATOM 593 N N . ALA A 1 83 ? 10.946 3.992 -26.022 1.00 76.56 83 ALA A N 1
ATOM 594 C CA . ALA A 1 83 ? 10.817 5.010 -24.978 1.00 76.56 83 ALA A CA 1
ATOM 595 C C . ALA A 1 83 ? 9.343 5.306 -24.639 1.00 76.56 83 ALA A C 1
ATOM 597 O O . ALA A 1 83 ? 8.995 5.405 -23.464 1.00 76.56 83 ALA A O 1
ATOM 598 N N . GLY A 1 84 ? 8.471 5.376 -25.649 1.00 83.12 84 GLY A N 1
ATOM 599 C CA . GLY A 1 84 ? 7.025 5.495 -25.465 1.00 83.12 84 GLY A CA 1
ATOM 600 C C . GLY A 1 84 ? 6.423 4.298 -24.726 1.00 83.12 84 GLY A C 1
ATOM 601 O O . GLY A 1 84 ? 5.636 4.489 -23.803 1.00 83.12 84 GLY A O 1
ATOM 602 N N . MET A 1 85 ? 6.840 3.072 -25.0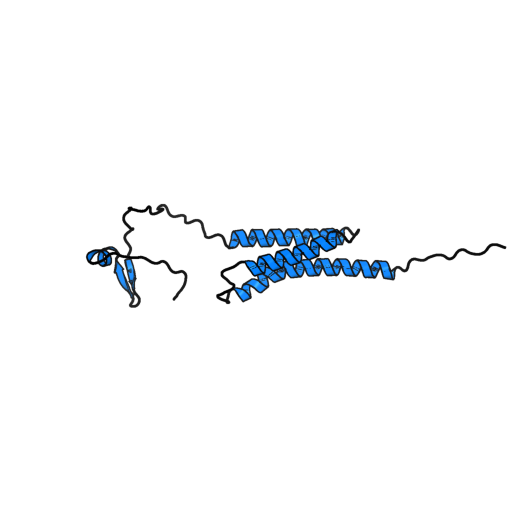58 1.00 82.00 85 MET A N 1
ATOM 603 C CA . MET A 1 85 ? 6.421 1.858 -24.347 1.00 82.00 85 MET A CA 1
ATOM 604 C C . MET A 1 85 ? 6.866 1.865 -22.882 1.00 82.00 85 MET A C 1
ATOM 606 O O . MET A 1 85 ? 6.086 1.485 -22.016 1.00 82.00 85 MET A O 1
ATOM 610 N N . THR A 1 86 ? 8.079 2.334 -22.581 1.00 80.94 86 THR A N 1
ATOM 611 C CA . THR A 1 86 ? 8.567 2.461 -21.199 1.00 80.94 86 THR A CA 1
ATOM 612 C C . THR A 1 86 ? 7.752 3.477 -20.402 1.00 80.94 86 THR A C 1
ATOM 614 O O . THR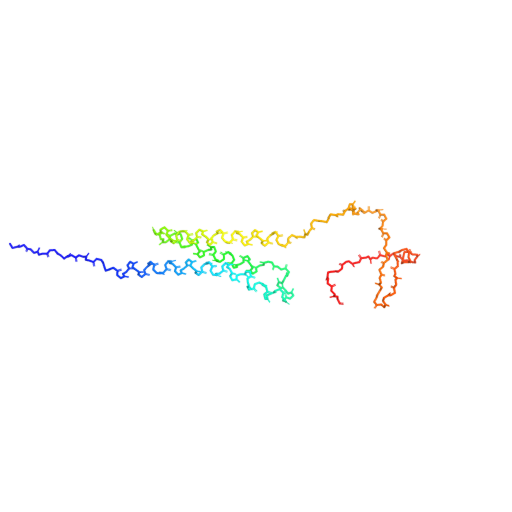 A 1 86 ? 7.411 3.217 -19.251 1.00 80.94 86 THR A O 1
ATOM 617 N N . LEU A 1 87 ? 7.393 4.615 -21.008 1.00 85.12 87 LEU A N 1
ATOM 618 C CA . LEU A 1 87 ? 6.518 5.606 -20.374 1.00 85.12 87 LEU A CA 1
ATOM 619 C C . LEU A 1 87 ? 5.117 5.041 -20.118 1.00 85.12 87 LEU A C 1
ATOM 621 O O . LEU A 1 87 ? 4.589 5.188 -19.017 1.00 85.12 87 LEU A O 1
ATOM 625 N N . LEU A 1 88 ? 4.544 4.345 -21.103 1.00 88.25 88 LEU A N 1
ATOM 626 C CA . LEU A 1 88 ? 3.253 3.675 -20.955 1.00 88.25 88 LEU A CA 1
ATOM 627 C C . LEU A 1 88 ? 3.299 2.611 -19.852 1.00 88.25 88 LEU A C 1
ATOM 629 O O . LEU A 1 88 ? 2.384 2.540 -19.037 1.00 88.25 88 LEU A O 1
ATOM 633 N N . ALA A 1 89 ? 4.374 1.825 -19.785 1.00 84.81 89 ALA A N 1
ATOM 634 C CA . ALA A 1 89 ? 4.579 0.835 -18.737 1.00 84.81 89 ALA A CA 1
ATOM 635 C C . ALA A 1 89 ? 4.692 1.487 -17.351 1.00 84.81 89 ALA A C 1
ATOM 637 O O . ALA A 1 89 ? 4.071 1.003 -16.412 1.00 84.81 89 ALA A O 1
ATOM 638 N N . ALA A 1 90 ? 5.411 2.607 -17.215 1.00 81.81 90 ALA A N 1
ATOM 639 C CA . ALA A 1 90 ? 5.518 3.332 -15.947 1.00 81.81 90 ALA A CA 1
ATOM 640 C C . ALA A 1 90 ? 4.152 3.852 -15.463 1.00 81.81 90 ALA A C 1
ATOM 642 O O . ALA A 1 90 ? 3.809 3.694 -14.288 1.00 81.81 90 ALA A O 1
ATOM 643 N N . VAL A 1 91 ? 3.338 4.410 -16.367 1.00 87.19 91 VAL A N 1
ATOM 644 C CA . VAL A 1 91 ? 1.959 4.826 -16.058 1.00 87.19 91 VAL A CA 1
ATOM 645 C C . VAL A 1 91 ? 1.087 3.616 -15.713 1.00 87.19 91 VAL A C 1
ATOM 647 O O . VAL A 1 91 ? 0.359 3.651 -14.724 1.00 87.19 91 VAL A O 1
ATOM 650 N N . GLY A 1 92 ? 1.188 2.530 -16.482 1.00 87.69 92 GLY A N 1
ATOM 651 C CA . GLY A 1 92 ? 0.420 1.303 -16.273 1.00 87.69 92 GLY A CA 1
ATOM 652 C C . GLY A 1 92 ? 0.717 0.633 -14.932 1.00 87.69 92 GLY A C 1
ATOM 653 O O . GLY A 1 92 ? -0.211 0.319 -14.194 1.00 87.69 92 GLY A O 1
ATOM 654 N N . VAL A 1 93 ? 1.995 0.480 -14.573 1.00 83.62 93 VAL A N 1
ATOM 655 C CA . VAL A 1 93 ? 2.427 -0.054 -13.269 1.00 83.62 93 VAL A CA 1
ATOM 656 C C . VAL A 1 93 ? 1.909 0.824 -12.132 1.00 83.62 93 VAL A C 1
ATOM 658 O O . VAL A 1 93 ? 1.362 0.306 -11.162 1.00 83.62 93 VAL A O 1
ATOM 661 N N . SER A 1 94 ? 2.009 2.146 -12.278 1.00 80.44 94 SER A N 1
ATOM 662 C CA . SER A 1 94 ? 1.505 3.104 -11.287 1.00 80.44 94 SER A CA 1
ATOM 663 C C . SER A 1 94 ? -0.012 3.000 -11.095 1.00 80.44 94 SER A C 1
ATOM 665 O O . SER A 1 94 ? -0.501 2.943 -9.967 1.00 80.44 94 SER A O 1
ATOM 667 N N . GLY A 1 95 ? -0.768 2.943 -12.195 1.00 83.94 95 GLY A N 1
ATOM 668 C CA . GLY A 1 95 ? -2.223 2.799 -12.172 1.00 83.94 95 GLY A CA 1
ATOM 669 C C . GLY A 1 95 ? -2.666 1.451 -11.608 1.00 83.94 95 GLY A C 1
ATOM 670 O O . GLY A 1 95 ? -3.561 1.401 -10.768 1.00 83.94 95 GLY A O 1
ATOM 671 N N . MET A 1 96 ? -2.002 0.364 -12.009 1.00 85.06 96 MET A N 1
ATOM 672 C CA . MET A 1 96 ? -2.274 -0.979 -11.499 1.00 85.06 96 MET A CA 1
ATOM 673 C C . MET A 1 96 ? -2.005 -1.069 -9.999 1.00 85.06 96 MET A C 1
ATOM 675 O O . MET A 1 96 ? -2.842 -1.594 -9.274 1.00 85.06 96 MET A O 1
ATOM 679 N N . PHE A 1 97 ? -0.894 -0.505 -9.519 1.00 82.12 97 PHE A N 1
ATOM 680 C CA . PHE A 1 97 ? -0.589 -0.437 -8.092 1.00 82.12 97 PHE A CA 1
ATOM 681 C C . PHE A 1 97 ? -1.690 0.309 -7.325 1.00 82.12 97 PHE A C 1
ATOM 683 O O . PHE A 1 97 ? -2.221 -0.211 -6.352 1.00 82.12 97 PHE A O 1
ATOM 690 N N . MET A 1 98 ? -2.114 1.475 -7.824 1.00 80.88 98 MET A N 1
ATOM 691 C CA . MET A 1 98 ? -3.206 2.270 -7.244 1.00 80.88 98 MET A CA 1
ATOM 692 C C . MET A 1 98 ? -4.553 1.547 -7.195 1.00 80.88 98 MET A C 1
ATOM 694 O O . MET A 1 98 ? -5.376 1.898 -6.356 1.00 80.88 98 MET A O 1
ATOM 698 N N . VAL A 1 99 ? -4.814 0.594 -8.095 1.00 83.69 99 VAL A N 1
ATOM 699 C CA . VAL A 1 99 ? -6.021 -0.248 -8.074 1.00 83.69 99 VAL A CA 1
ATOM 700 C C . VAL A 1 99 ? -5.834 -1.433 -7.128 1.00 83.69 99 VAL A C 1
ATOM 702 O O . VAL A 1 99 ? -6.714 -1.703 -6.316 1.00 83.69 99 VAL A O 1
ATOM 705 N N . ALA A 1 100 ? -4.683 -2.102 -7.191 1.00 80.56 100 ALA A N 1
ATOM 706 C CA . ALA A 1 100 ? -4.365 -3.280 -6.388 1.00 80.56 100 ALA A CA 1
ATOM 707 C C . ALA A 1 100 ? -4.285 -2.978 -4.885 1.00 80.56 100 ALA A C 1
ATOM 709 O O . ALA A 1 100 ? -4.598 -3.841 -4.072 1.00 80.56 100 ALA A O 1
ATOM 710 N N . THR A 1 101 ? -3.894 -1.758 -4.506 1.00 77.44 101 THR A N 1
ATOM 711 C CA . THR A 1 101 ? -3.839 -1.331 -3.101 1.00 77.44 101 THR A CA 1
ATOM 712 C C . THR A 1 101 ? -5.107 -0.634 -2.622 1.00 77.44 101 THR A C 1
ATOM 714 O O . THR A 1 101 ? -5.117 -0.117 -1.503 1.00 77.44 101 THR A O 1
ATOM 717 N N . ARG A 1 102 ? -6.174 -0.558 -3.432 1.00 78.50 102 ARG A N 1
ATOM 718 C CA . ARG A 1 102 ? -7.453 -0.051 -2.918 1.00 78.50 102 ARG A CA 1
ATOM 719 C C . ARG A 1 102 ? -7.993 -1.051 -1.918 1.00 78.50 102 ARG A C 1
ATOM 721 O O . ARG A 1 102 ? -8.090 -2.239 -2.215 1.00 78.50 102 ARG A O 1
ATOM 728 N N . LEU A 1 103 ? -8.383 -0.556 -0.749 1.00 72.62 103 LEU A N 1
ATOM 729 C CA . LEU A 1 103 ? -9.214 -1.356 0.132 1.00 72.62 103 LEU A CA 1
ATOM 730 C C . LEU A 1 103 ? -10.522 -1.659 -0.617 1.00 72.62 103 LEU A C 1
ATOM 732 O O . LEU A 1 103 ? -11.052 -0.757 -1.279 1.00 72.62 103 LEU A O 1
ATOM 736 N N . PRO A 1 104 ? -11.025 -2.904 -0.549 1.00 71.06 104 PRO A N 1
ATOM 737 C CA . PRO A 1 104 ? -12.358 -3.214 -1.029 1.00 71.06 104 PRO A CA 1
ATOM 738 C C . PRO A 1 104 ? -13.338 -2.213 -0.430 1.00 71.06 104 PRO A C 1
ATOM 740 O O . PRO A 1 104 ? -13.270 -1.916 0.764 1.00 71.06 104 PRO A O 1
ATOM 743 N N . ASP A 1 105 ? -14.226 -1.682 -1.265 1.00 70.69 105 ASP A N 1
ATOM 744 C CA . ASP A 1 105 ? -15.303 -0.843 -0.764 1.00 70.69 105 ASP A CA 1
ATOM 745 C C . ASP A 1 105 ? -16.120 -1.675 0.230 1.00 70.69 105 ASP A C 1
ATOM 747 O O . ASP A 1 105 ? -16.498 -2.816 -0.072 1.00 70.69 105 ASP A O 1
ATOM 751 N N . VAL A 1 106 ? -16.326 -1.149 1.437 1.00 68.38 106 VAL A N 1
ATOM 752 C CA . VAL A 1 106 ? -17.036 -1.872 2.491 1.00 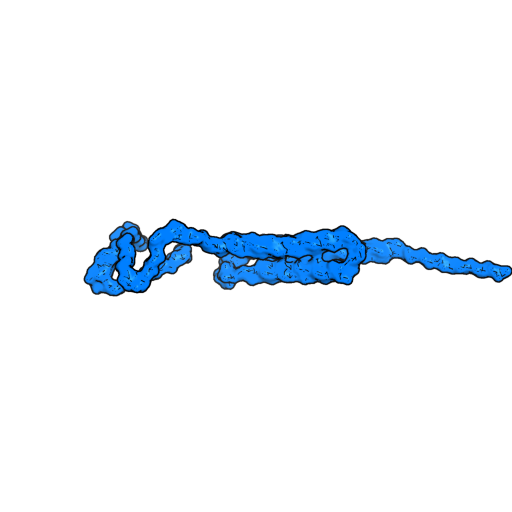68.38 106 VAL A CA 1
ATOM 753 C C . VAL A 1 106 ? -18.506 -1.881 2.097 1.00 68.38 106 VAL A C 1
ATOM 755 O O . VAL A 1 106 ? -19.269 -0.976 2.416 1.00 68.38 106 VAL A O 1
ATOM 758 N N . ARG A 1 107 ? -18.909 -2.912 1.352 1.00 57.88 107 ARG A N 1
ATOM 759 C CA . ARG A 1 107 ? -20.305 -3.174 0.993 1.00 57.88 107 ARG A CA 1
ATOM 760 C C . ARG A 1 107 ? -21.038 -3.712 2.224 1.00 57.88 107 ARG A C 1
ATOM 762 O O . ARG A 1 107 ? -21.307 -4.903 2.321 1.00 57.88 107 ARG A O 1
ATOM 769 N N . GLY A 1 108 ? -21.307 -2.829 3.182 1.00 59.91 108 GLY A N 1
ATOM 770 C CA . GLY A 1 108 ? -22.029 -3.112 4.421 1.00 59.91 108 GLY A CA 1
ATOM 771 C C . GLY A 1 108 ? -22.809 -1.877 4.872 1.00 59.91 108 GLY A C 1
ATOM 772 O O . GLY A 1 108 ? -22.268 -0.780 4.939 1.00 59.91 108 GLY A O 1
ATOM 773 N N . THR A 1 109 ? -24.100 -2.049 5.138 1.00 56.06 109 THR A N 1
ATOM 774 C CA . THR A 1 109 ? -25.126 -0.993 5.231 1.00 56.06 109 THR A CA 1
ATOM 775 C C . THR A 1 109 ? -25.182 -0.217 6.552 1.00 56.06 109 THR A C 1
ATOM 777 O O . THR A 1 109 ? -26.195 0.414 6.826 1.00 56.06 109 THR A O 1
ATOM 780 N N . ALA A 1 110 ? -24.140 -0.224 7.380 1.00 62.78 110 ALA A N 1
ATOM 781 C CA . ALA A 1 110 ? -24.159 0.511 8.645 1.00 62.78 110 ALA A CA 1
ATOM 782 C C . ALA A 1 110 ? -22.823 1.214 8.872 1.00 62.78 110 ALA A C 1
ATOM 784 O O . ALA A 1 110 ? -21.890 0.671 9.463 1.00 62.78 110 ALA A O 1
ATOM 785 N N . ARG A 1 111 ? -22.730 2.449 8.379 1.00 70.00 111 ARG A N 1
ATOM 786 C CA . ARG A 1 111 ? -21.737 3.388 8.888 1.00 70.00 111 ARG A CA 1
ATOM 787 C C . ARG A 1 111 ? -22.194 3.764 10.294 1.00 70.00 111 ARG A C 1
ATOM 789 O O . ARG A 1 111 ? -23.140 4.525 10.418 1.00 70.00 111 ARG A O 1
ATOM 796 N N . LEU A 1 112 ? -21.548 3.201 11.311 1.00 79.44 112 LEU A N 1
ATOM 797 C CA . LEU A 1 112 ? -21.836 3.542 12.702 1.00 79.44 112 LEU A CA 1
ATOM 798 C C . LEU A 1 112 ? -21.538 5.022 12.938 1.00 79.44 112 LEU A C 1
ATOM 800 O O . LEU A 1 112 ? -20.426 5.486 12.659 1.00 79.44 112 LEU A O 1
ATOM 804 N N . GLU A 1 113 ? -22.523 5.750 13.446 1.00 84.19 113 GLU A N 1
ATOM 805 C CA . GLU A 1 113 ? -22.362 7.144 13.844 1.00 84.19 113 GLU A CA 1
ATOM 806 C C . GLU A 1 113 ? -22.104 7.269 15.349 1.00 84.19 113 GLU A C 1
ATOM 808 O O . GLU A 1 113 ? -22.476 6.424 16.166 1.00 84.19 113 GLU A O 1
ATOM 813 N N . THR A 1 114 ? -21.429 8.347 15.748 1.00 88.81 114 THR A N 1
ATOM 814 C CA . THR A 1 114 ? -21.173 8.612 17.165 1.00 88.81 114 THR A CA 1
ATOM 815 C C . THR A 1 114 ? -22.492 8.786 17.914 1.00 88.81 114 THR A C 1
ATOM 817 O O . THR A 1 114 ? -23.291 9.653 17.576 1.00 88.81 114 THR A O 1
ATOM 820 N N . GLY A 1 115 ? -22.680 8.007 18.980 1.00 88.50 115 GLY A N 1
ATOM 821 C CA . GLY A 1 115 ? -23.898 8.023 19.792 1.00 88.50 115 GLY A CA 1
ATOM 822 C C . GLY A 1 115 ? -24.882 6.910 19.440 1.00 88.50 115 GLY A C 1
ATOM 823 O O . GLY A 1 115 ? -25.758 6.618 20.254 1.00 88.50 115 GLY A O 1
ATOM 824 N N . GLU A 1 116 ? -24.707 6.235 18.300 1.00 89.88 116 GLU A N 1
ATOM 825 C CA . GLU A 1 116 ? -25.441 5.005 18.019 1.00 89.88 116 GLU A CA 1
ATOM 826 C C . GLU A 1 116 ? -24.967 3.870 18.940 1.00 89.88 116 GLU A C 1
ATOM 828 O O . GLU A 1 116 ? -23.778 3.781 19.278 1.00 89.88 116 GLU A O 1
ATOM 833 N N . PRO A 1 117 ? -25.880 2.988 19.380 1.00 87.38 117 PRO A N 1
ATOM 834 C CA . PRO A 1 117 ? -25.492 1.811 20.135 1.00 87.38 117 PRO A CA 1
ATOM 835 C C . PRO A 1 117 ? -24.589 0.917 19.278 1.00 87.38 117 PRO A C 1
ATOM 837 O O . PRO A 1 117 ? -24.913 0.601 18.134 1.00 87.38 117 PRO A O 1
ATOM 840 N N . ALA A 1 118 ? -23.464 0.486 19.852 1.00 89.00 118 ALA A N 1
ATOM 841 C CA . ALA A 1 118 ? -22.593 -0.486 19.203 1.00 89.00 118 ALA A CA 1
ATOM 842 C C . ALA A 1 118 ? -23.377 -1.787 18.917 1.00 89.00 118 ALA A C 1
ATOM 844 O O . ALA A 1 118 ? -24.105 -2.244 19.806 1.00 89.00 118 ALA A O 1
ATOM 845 N N . PRO A 1 119 ? -23.241 -2.387 17.717 1.00 89.94 119 PRO A N 1
ATOM 846 C CA . PRO A 1 119 ? -23.890 -3.650 17.392 1.00 89.94 119 PRO A CA 1
ATOM 847 C C . PRO A 1 119 ? -23.452 -4.750 18.351 1.00 89.94 119 PRO A C 1
ATOM 849 O O . PRO A 1 119 ? -22.278 -4.826 18.718 1.00 89.94 119 PRO A O 1
ATOM 852 N N . GLU A 1 120 ? -24.384 -5.622 18.722 1.00 92.75 120 GLU A N 1
ATOM 853 C CA . GLU A 1 120 ? -24.041 -6.797 19.514 1.00 92.75 120 GLU A CA 1
ATOM 854 C C . GLU A 1 120 ? -23.144 -7.740 18.712 1.00 92.75 120 GLU A C 1
ATOM 856 O O . GLU A 1 120 ? -23.372 -8.008 17.530 1.00 92.75 120 GLU A O 1
ATOM 861 N N . PHE A 1 121 ? -22.120 -8.252 19.384 1.00 93.12 121 PHE A N 1
ATOM 862 C CA . PHE A 1 121 ? -21.221 -9.260 18.850 1.00 93.12 121 PHE A CA 1
ATOM 863 C C . PHE A 1 121 ? -20.828 -10.242 19.948 1.00 93.12 121 PHE A C 1
ATOM 865 O O . PHE A 1 121 ? -20.905 -9.953 21.145 1.00 93.12 121 PHE A O 1
ATOM 872 N N . THR A 1 122 ? -20.396 -11.423 19.524 1.00 96.44 122 THR A N 1
ATOM 873 C CA . THR A 1 122 ? -19.796 -12.436 20.387 1.00 96.44 122 THR A CA 1
ATOM 874 C C . THR A 1 122 ? -18.556 -12.949 19.685 1.00 96.44 122 THR A C 1
ATOM 876 O O . THR A 1 122 ? -18.625 -13.345 18.521 1.00 96.44 122 THR A O 1
ATOM 879 N N . LEU A 1 123 ? -17.421 -12.875 20.369 1.00 94.19 123 LEU A N 1
ATOM 880 C CA . LEU A 1 123 ? -16.122 -13.279 19.846 1.00 94.19 123 LEU A CA 1
ATOM 881 C C . LEU A 1 123 ? -15.463 -14.228 20.849 1.00 94.19 123 LEU A C 1
ATOM 883 O O . LEU A 1 123 ? -15.630 -14.025 22.050 1.00 94.19 123 LEU A O 1
ATOM 887 N N . PRO A 1 124 ? -14.739 -15.257 20.385 1.00 95.06 124 PRO A N 1
ATOM 888 C CA . PRO A 1 124 ? -13.911 -16.057 21.272 1.00 95.06 124 PRO A CA 1
ATOM 889 C C . PRO A 1 124 ? -12.750 -15.212 21.810 1.00 95.06 124 PRO A C 1
ATOM 891 O O . PRO A 1 124 ? -12.189 -14.388 21.081 1.00 95.06 124 PRO A O 1
ATOM 894 N N . ASP A 1 125 ? -12.392 -15.423 23.070 1.00 92.31 125 ASP A N 1
ATOM 895 C CA . ASP A 1 125 ? -11.151 -14.916 23.648 1.00 92.31 125 ASP A CA 1
ATOM 896 C C . ASP A 1 125 ? -9.950 -15.822 23.304 1.00 92.31 125 ASP A C 1
ATOM 898 O O . ASP A 1 125 ? -10.044 -16.734 22.476 1.00 92.31 125 ASP A O 1
ATOM 902 N N . GLN A 1 126 ? -8.796 -15.550 23.918 1.00 91.62 126 GLN A N 1
ATOM 903 C CA . GLN A 1 126 ? -7.568 -16.333 23.731 1.00 91.62 126 GLN A CA 1
ATOM 904 C C . GLN A 1 126 ? -7.682 -17.809 24.149 1.00 91.62 126 GLN A C 1
ATOM 906 O O . GLN A 1 126 ? -6.879 -18.618 23.691 1.00 91.62 126 GLN A O 1
ATOM 911 N N . ASP A 1 127 ? -8.662 -18.153 24.985 1.00 96.00 127 ASP A N 1
ATOM 912 C CA . ASP A 1 127 ? -8.922 -19.502 25.489 1.00 96.00 127 ASP A CA 1
ATOM 913 C C . ASP A 1 127 ? -10.137 -20.145 24.784 1.00 96.00 127 ASP A C 1
ATOM 915 O O . ASP A 1 127 ? -10.712 -21.111 25.281 1.00 96.00 127 ASP A O 1
ATOM 919 N N . GLU A 1 128 ? -10.546 -19.597 23.630 1.00 94.19 128 GLU A N 1
ATOM 920 C CA . GLU A 1 128 ? -11.752 -19.966 22.868 1.00 94.19 128 GLU A CA 1
ATOM 921 C C . GLU A 1 128 ? -13.072 -19.753 23.629 1.00 94.19 128 GLU A C 1
ATOM 923 O O . GLU A 1 128 ? -14.139 -20.193 23.187 1.00 94.19 128 GLU A O 1
ATOM 928 N N . THR A 1 129 ? -13.039 -19.032 24.750 1.00 96.12 129 THR A N 1
ATOM 929 C CA . THR A 1 129 ? -14.231 -18.750 25.547 1.00 96.12 129 THR A CA 1
ATOM 930 C C . THR A 1 129 ? -15.065 -17.680 24.844 1.00 96.12 129 THR A C 1
ATOM 932 O O . THR A 1 129 ? -14.549 -16.604 24.538 1.00 96.12 129 THR A O 1
ATOM 935 N N . PRO A 1 130 ? -16.361 -17.920 24.567 1.00 96.56 130 PRO A N 1
ATOM 936 C CA . PRO A 1 130 ? -17.213 -16.913 23.945 1.00 96.56 130 PRO A CA 1
ATOM 937 C C . PRO A 1 130 ? -17.439 -15.722 24.882 1.00 96.56 130 PRO A C 1
ATOM 939 O O . PRO A 1 130 ? -17.998 -15.884 25.963 1.00 96.56 130 PRO A O 1
ATOM 942 N N . VAL A 1 131 ? -17.078 -14.522 24.432 1.00 94.50 131 VAL A N 1
ATOM 943 C CA . VAL A 1 131 ? -17.294 -13.261 25.152 1.00 94.50 131 VAL A CA 1
ATOM 944 C C . VAL A 1 131 ? -18.226 -12.365 24.342 1.00 94.50 131 VAL A C 1
ATOM 946 O O . VAL A 1 131 ? -17.999 -12.111 23.156 1.00 94.50 131 VAL A O 1
ATOM 949 N N . SER A 1 132 ? -19.290 -11.873 24.980 1.00 95.75 132 SER A N 1
ATOM 950 C CA . SER A 1 132 ? -20.284 -10.996 24.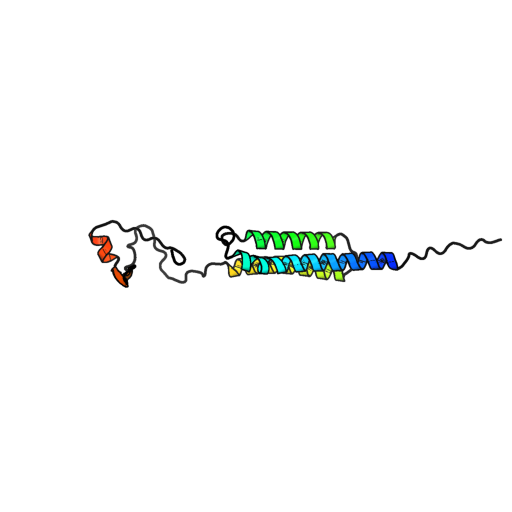345 1.00 95.75 132 SER A CA 1
ATOM 951 C C . SER A 1 132 ? -20.124 -9.530 24.748 1.00 95.75 132 SER A C 1
ATOM 953 O O . SER A 1 132 ? -19.709 -9.213 25.865 1.00 95.75 132 SER A O 1
ATOM 955 N N . LEU A 1 133 ? -20.509 -8.609 23.859 1.00 94.25 133 LEU A N 1
ATOM 956 C CA . LEU A 1 133 ? -20.517 -7.179 24.183 1.00 94.25 133 LEU A CA 1
ATOM 957 C C . LEU A 1 133 ? -21.455 -6.871 25.363 1.00 94.25 133 LEU A C 1
ATOM 959 O O . LEU A 1 133 ? -21.079 -6.116 26.263 1.00 94.25 133 LEU A O 1
ATOM 963 N N . ALA A 1 134 ? -22.649 -7.469 25.382 1.00 93.44 134 ALA A N 1
ATOM 964 C CA . ALA A 1 134 ? -23.606 -7.326 26.477 1.00 93.44 134 ALA A CA 1
ATOM 965 C C . ALA A 1 134 ? -23.025 -7.707 27.849 1.00 93.44 134 ALA A C 1
ATOM 967 O O . ALA A 1 134 ? -23.351 -7.067 28.845 1.00 93.44 134 ALA A O 1
ATOM 968 N N . GLU A 1 135 ? -22.171 -8.729 27.917 1.00 92.56 135 GLU A N 1
ATOM 969 C CA . GLU A 1 135 ? -21.499 -9.140 29.151 1.00 92.56 135 GLU A CA 1
ATOM 970 C C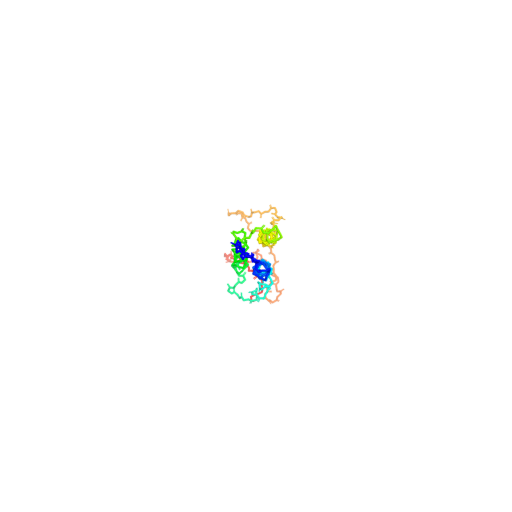 . GLU A 1 135 ? -20.472 -8.104 29.612 1.00 92.56 135 GLU A C 1
ATOM 972 O O . GLU A 1 135 ? -20.538 -7.649 30.752 1.00 92.56 135 GLU A O 1
ATOM 977 N N . LEU A 1 136 ? -19.605 -7.641 28.708 1.00 91.31 136 LEU A N 1
ATOM 978 C CA . LEU A 1 136 ? -18.570 -6.647 29.019 1.00 91.31 136 LEU A CA 1
ATOM 979 C C . LEU A 1 136 ? -19.148 -5.289 29.453 1.00 91.31 136 LEU A C 1
ATOM 981 O O . LEU A 1 136 ? -18.560 -4.582 30.272 1.00 91.31 136 LEU A O 1
ATOM 985 N N . ARG A 1 137 ? -20.313 -4.911 28.915 1.00 90.75 137 ARG A N 1
ATOM 986 C CA . ARG A 1 137 ? -20.973 -3.629 29.213 1.00 90.75 137 ARG A CA 1
ATOM 987 C C . ARG A 1 137 ? -21.686 -3.580 30.563 1.00 90.75 137 ARG A C 1
ATOM 989 O O . ARG A 1 137 ? -22.067 -2.484 30.970 1.00 90.75 137 ARG A O 1
ATOM 996 N N . LYS A 1 138 ? -21.903 -4.716 31.235 1.00 88.94 138 LYS A N 1
ATOM 997 C CA . LYS A 1 138 ? -22.582 -4.744 32.545 1.00 88.94 138 LYS A CA 1
ATOM 998 C C . LYS A 1 138 ? -21.795 -3.982 33.601 1.00 88.94 138 LYS A C 1
ATOM 1000 O O . LYS A 1 138 ? -22.380 -3.217 34.361 1.00 88.94 138 LYS A O 1
ATOM 1005 N N . ASP A 1 139 ? -20.479 -4.154 33.582 1.00 81.38 139 ASP A N 1
ATOM 1006 C CA . ASP A 1 139 ? -19.629 -3.705 34.676 1.00 81.38 139 ASP A CA 1
ATOM 1007 C C . ASP A 1 139 ? -18.753 -2.505 34.290 1.00 81.38 139 ASP A C 1
ATOM 1009 O O . ASP A 1 139 ? -18.278 -1.784 35.170 1.00 81.38 139 ASP A O 1
ATOM 1013 N N . GLN A 1 140 ? -18.505 -2.273 32.990 1.00 87.50 140 GLN A N 1
ATOM 1014 C CA . GLN A 1 140 ? -17.440 -1.366 32.542 1.00 87.50 140 GLN A CA 1
ATOM 1015 C C . GLN A 1 140 ? -17.741 -0.638 31.223 1.00 87.50 140 GLN A C 1
ATOM 1017 O O . GLN A 1 140 ? -18.595 -1.025 30.423 1.00 87.50 140 GLN A O 1
ATOM 1022 N N . ARG A 1 141 ? -16.977 0.433 30.965 1.00 91.38 141 ARG A N 1
ATOM 1023 C CA . ARG A 1 141 ? -16.886 1.045 29.631 1.00 91.38 141 ARG A CA 1
ATOM 1024 C C . ARG A 1 141 ? -15.966 0.191 28.762 1.00 91.38 141 ARG A C 1
ATOM 1026 O O . ARG A 1 141 ? -14.857 -0.123 29.177 1.00 91.38 141 ARG A O 1
ATOM 1033 N N . VAL A 1 142 ? -16.409 -0.126 27.549 1.00 92.25 142 VAL A N 1
ATOM 1034 C CA . VAL A 1 142 ? -15.693 -1.021 26.631 1.00 92.25 142 VAL A CA 1
ATOM 1035 C C . VAL A 1 142 ? -15.004 -0.216 25.533 1.00 92.25 142 VAL A C 1
ATOM 1037 O O . VAL A 1 142 ? -15.612 0.672 24.935 1.00 92.25 142 VAL A O 1
ATOM 1040 N N . VAL A 1 143 ? -13.744 -0.546 25.252 1.00 92.06 143 VAL A N 1
ATOM 1041 C CA . VAL A 1 143 ? -12.996 -0.049 24.092 1.00 92.06 143 VAL A CA 1
ATOM 1042 C C . VAL A 1 143 ? -12.720 -1.235 23.176 1.00 92.06 143 VAL A C 1
ATOM 1044 O O . VAL A 1 143 ? -12.049 -2.180 23.581 1.00 92.06 143 VAL A O 1
ATOM 1047 N N . LEU A 1 144 ? -13.236 -1.187 21.947 1.00 90.38 144 LEU A N 1
ATOM 1048 C CA . LEU A 1 144 ? -12.980 -2.202 20.927 1.00 90.38 144 LEU A CA 1
ATOM 1049 C C . LEU A 1 144 ? -11.864 -1.720 19.997 1.00 90.38 144 LEU A C 1
ATOM 1051 O O . LEU A 1 144 ? -11.980 -0.657 19.387 1.00 90.38 144 LEU A O 1
ATOM 1055 N N . VAL A 1 145 ? -10.794 -2.505 19.882 1.00 90.69 145 VAL A N 1
ATOM 1056 C CA . VAL A 1 145 ? -9.650 -2.187 19.022 1.00 90.69 145 VAL A CA 1
ATOM 1057 C C . VAL A 1 145 ? -9.553 -3.217 17.903 1.00 90.69 145 VAL A C 1
ATOM 1059 O O . VAL A 1 145 ? -9.465 -4.414 18.158 1.00 90.69 145 VAL A O 1
ATOM 1062 N N . PHE A 1 146 ? -9.553 -2.747 16.656 1.00 87.56 146 PHE A N 1
ATOM 1063 C CA . PHE A 1 146 ? -9.363 -3.592 15.480 1.00 87.56 146 PHE A CA 1
ATOM 1064 C C . PHE A 1 146 ? -7.883 -3.622 15.098 1.00 87.56 146 PHE A C 1
ATOM 1066 O O . PHE A 1 146 ? -7.301 -2.587 14.768 1.00 87.56 146 PHE A O 1
ATOM 1073 N N . TYR A 1 147 ? -7.290 -4.813 15.087 1.00 84.06 147 TYR A N 1
ATOM 1074 C CA . TYR A 1 147 ? -5.939 -5.038 14.581 1.00 84.06 147 TYR A CA 1
ATOM 1075 C C . TYR A 1 147 ? -5.987 -5.830 13.276 1.00 84.06 147 TYR A C 1
ATOM 1077 O O . TYR A 1 147 ? -6.840 -6.692 13.079 1.00 84.06 147 TYR A O 1
ATOM 1085 N N . ARG A 1 148 ? -5.057 -5.527 12.364 1.00 77.62 148 ARG A N 1
ATOM 1086 C CA . ARG A 1 148 ? -4.837 -6.333 11.157 1.00 77.62 148 ARG A CA 1
ATOM 1087 C C . ARG A 1 148 ? -3.751 -7.376 11.444 1.00 77.62 148 ARG A C 1
ATOM 1089 O O . ARG A 1 148 ? -2.665 -6.998 11.881 1.00 77.62 148 ARG A O 1
ATOM 1096 N N . GLY A 1 149 ? -4.017 -8.643 11.130 1.00 73.88 149 GLY A N 1
ATOM 1097 C CA . GLY A 1 149 ? -3.074 -9.749 11.336 1.00 73.88 149 GLY A CA 1
ATOM 1098 C C . GLY A 1 149 ? -3.081 -10.315 12.760 1.00 73.88 149 GLY A C 1
ATOM 1099 O O . GLY A 1 149 ? -3.920 -9.946 13.575 1.00 73.88 149 GLY A O 1
ATOM 1100 N N . HIS A 1 150 ? -2.150 -11.228 13.030 1.00 60.91 150 HIS A N 1
ATOM 1101 C CA . HIS A 1 150 ? -1.947 -11.842 14.344 1.00 60.91 150 HIS A CA 1
ATOM 1102 C C . HIS A 1 150 ? -0.873 -11.052 15.108 1.00 60.91 150 HIS A C 1
ATOM 1104 O O . HIS A 1 150 ? 0.149 -10.701 14.513 1.00 60.91 150 HIS A O 1
ATOM 1110 N N . TRP A 1 151 ? -1.137 -10.727 16.374 1.00 57.09 151 TRP A N 1
ATOM 1111 C CA . TRP A 1 151 ? -0.177 -10.122 17.306 1.00 57.09 151 TRP A CA 1
ATOM 1112 C C . TRP A 1 151 ? 0.324 -11.174 18.285 1.00 57.09 151 TRP A C 1
ATOM 1114 O O . TRP A 1 151 ? -0.505 -12.025 18.676 1.00 57.09 151 TRP A O 1
#